Protein AF-A0A0F2DBW8-F1 (afdb_monomer_lite)

Organism: Streptococcus mitis (NCBI:txid28037)

Radius of gyration: 22.36 Å; chains: 1; bounding box: 75×31×48 Å

Secondary structure (DSSP, 8-state):
------------------------------------B-HHHHHTTTT--HHHHHHHHT--HHHHHHHHTTS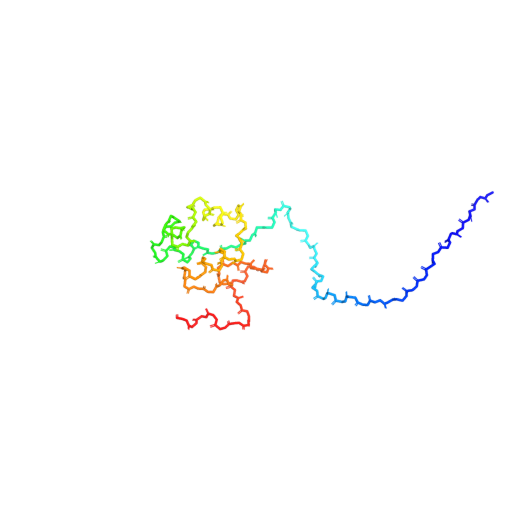SPPPHHHHHHHHHHHTS-HHHHB-TTSSS--S-SS--TT--

Foldseek 3Di:
DDDDDDDDDDDDDDDPPPPPDDDDPDDDDPDPPQKDFCLVVLQVVVVHDLQNLCVQLVHHSVVSVCNNVSVDDDDPSVLCSSCVSSQFDSLLTIPPPVPPRSDDPPDPGPDD

Structure (mmCIF, N/CA/C/O backbone):
data_AF-A0A0F2DBW8-F1
#
_entry.id   AF-A0A0F2DBW8-F1
#
loop_
_atom_site.group_PDB
_atom_site.id
_atom_site.type_symbol
_atom_site.label_atom_id
_atom_site.label_alt_id
_atom_site.label_comp_id
_atom_site.label_asym_id
_atom_site.label_entity_id
_atom_site.label_seq_id
_atom_site.pdbx_PDB_ins_code
_atom_site.Cartn_x
_atom_site.Cartn_y
_atom_site.Cartn_z
_atom_site.occupancy
_atom_site.B_iso_or_equiv
_atom_site.auth_seq_id
_atom_site.auth_comp_id
_atom_site.auth_asym_id
_atom_site.auth_atom_id
_atom_site.pdbx_PDB_model_num
ATOM 1 N N . MET A 1 1 ? 61.069 3.476 26.901 1.00 39.41 1 MET A N 1
ATOM 2 C CA . MET A 1 1 ? 60.190 3.718 25.731 1.00 39.41 1 MET A CA 1
ATOM 3 C C . MET A 1 1 ? 59.481 2.422 25.347 1.00 39.41 1 MET A C 1
ATOM 5 O O . MET A 1 1 ? 60.144 1.438 25.063 1.00 39.41 1 MET A O 1
ATOM 9 N N . LYS A 1 2 ? 58.142 2.398 25.420 1.00 34.91 2 LYS A N 1
ATOM 10 C CA . LYS A 1 2 ? 57.279 1.259 25.050 1.00 34.91 2 LYS A CA 1
ATOM 11 C C . LYS A 1 2 ? 57.099 1.192 23.528 1.00 34.91 2 LYS A C 1
ATOM 13 O O . LYS A 1 2 ? 56.813 2.227 22.933 1.00 34.91 2 LYS A O 1
ATOM 18 N N . LYS A 1 3 ? 57.060 -0.018 22.954 1.00 30.44 3 LYS A N 1
ATOM 19 C CA . LYS A 1 3 ? 55.829 -0.580 22.348 1.00 30.44 3 LYS A CA 1
ATOM 20 C C . LYS A 1 3 ? 56.057 -1.994 21.796 1.00 30.44 3 LYS A C 1
ATOM 22 O O . LYS A 1 3 ? 56.697 -2.177 20.769 1.00 30.44 3 LYS A O 1
ATOM 27 N N . MET A 1 4 ? 55.420 -2.968 22.450 1.00 34.78 4 MET A N 1
ATOM 28 C CA . MET A 1 4 ? 55.003 -4.241 21.854 1.00 34.78 4 MET A CA 1
ATOM 29 C C . MET A 1 4 ? 54.092 -3.967 20.647 1.00 34.78 4 MET A C 1
ATOM 31 O O . MET A 1 4 ? 53.155 -3.172 20.758 1.00 34.78 4 MET A O 1
ATOM 35 N N . LYS A 1 5 ? 54.308 -4.653 19.519 1.00 42.16 5 LYS A N 1
ATOM 36 C CA . LYS A 1 5 ? 53.297 -4.804 18.462 1.00 42.16 5 LYS A CA 1
ATOM 37 C C . LYS A 1 5 ? 52.901 -6.276 18.368 1.00 42.16 5 LYS A C 1
ATOM 39 O O . LYS A 1 5 ? 53.738 -7.168 18.346 1.00 42.16 5 LYS A O 1
ATOM 44 N N . LYS A 1 6 ? 51.589 -6.472 18.440 1.00 36.56 6 LYS A N 1
ATOM 45 C CA . LYS A 1 6 ? 50.849 -7.696 18.745 1.00 36.56 6 LYS A CA 1
ATOM 46 C C . LYS A 1 6 ? 50.556 -8.477 17.458 1.00 36.56 6 LYS A C 1
ATOM 48 O O . LYS A 1 6 ? 50.203 -7.866 16.453 1.00 36.56 6 LYS A O 1
ATOM 53 N N . LEU A 1 7 ? 50.665 -9.805 17.531 1.00 37.78 7 LEU A N 1
ATOM 54 C CA . LEU A 1 7 ? 50.232 -10.782 16.523 1.00 37.78 7 LEU A CA 1
ATOM 55 C C . LEU A 1 7 ? 48.744 -10.642 16.150 1.00 37.78 7 LEU A C 1
ATOM 57 O O . LEU A 1 7 ? 47.933 -10.401 17.045 1.00 37.78 7 LEU A O 1
ATOM 61 N N . LYS A 1 8 ? 48.407 -10.921 14.878 1.00 36.66 8 LYS A N 1
ATOM 62 C CA . LYS A 1 8 ? 47.154 -11.548 14.381 1.00 36.66 8 LYS A CA 1
ATOM 63 C C . LYS A 1 8 ? 47.478 -12.208 13.025 1.00 36.66 8 LYS A C 1
ATOM 65 O O . LYS A 1 8 ? 47.837 -11.497 12.097 1.00 36.66 8 LYS A O 1
ATOM 70 N N . SER A 1 9 ? 47.712 -13.519 12.955 1.00 31.70 9 SER A N 1
ATOM 71 C CA . SER A 1 9 ? 46.749 -14.628 12.780 1.00 31.70 9 SER A CA 1
ATOM 72 C C . SER A 1 9 ? 45.891 -14.561 11.500 1.00 31.70 9 SER A C 1
ATOM 74 O O . SER A 1 9 ? 44.840 -13.928 11.480 1.00 31.70 9 SER A O 1
ATOM 76 N N . ASP A 1 10 ? 46.368 -15.282 10.484 1.00 34.22 10 ASP A N 1
ATOM 77 C CA . ASP A 1 10 ? 45.683 -16.364 9.763 1.00 34.22 10 ASP A CA 1
ATOM 78 C C . ASP A 1 10 ? 44.419 -16.165 8.896 1.00 34.22 10 ASP A C 1
ATOM 80 O O . ASP A 1 10 ? 43.346 -15.793 9.356 1.00 34.22 10 ASP A O 1
ATOM 84 N N . LYS A 1 11 ? 44.573 -16.726 7.679 1.00 32.97 11 LYS A N 1
ATOM 85 C CA . LYS A 1 11 ? 43.635 -17.561 6.895 1.00 32.97 11 LYS A CA 1
ATOM 86 C C . LYS A 1 11 ? 42.652 -16.886 5.925 1.00 32.97 11 LYS A C 1
ATOM 88 O O . LYS A 1 11 ? 41.546 -16.487 6.254 1.00 32.97 11 LYS A O 1
ATOM 93 N N . LYS A 1 12 ? 43.096 -16.908 4.658 1.00 31.75 12 LYS A N 1
ATOM 94 C CA . LYS A 1 12 ? 42.423 -17.472 3.468 1.00 31.75 12 LYS A CA 1
ATOM 95 C C . LYS A 1 12 ? 40.886 -17.381 3.419 1.00 31.75 12 LYS A C 1
ATOM 97 O O . LYS A 1 12 ? 40.177 -18.179 4.015 1.00 31.75 12 LYS A O 1
ATOM 102 N N . VAL A 1 13 ? 40.438 -16.459 2.564 1.00 38.03 13 VAL A N 1
ATOM 103 C CA . VAL A 1 13 ? 39.419 -16.621 1.509 1.00 38.03 13 VAL A CA 1
ATOM 104 C C . VAL A 1 13 ? 38.423 -17.770 1.713 1.00 38.03 13 VAL A C 1
ATOM 106 O O . VAL A 1 13 ? 38.684 -18.904 1.322 1.00 38.03 13 VAL A O 1
ATOM 109 N N . LEU A 1 14 ? 37.221 -17.419 2.165 1.00 31.97 14 LEU A N 1
ATOM 110 C CA . LEU A 1 14 ? 35.988 -18.003 1.648 1.00 31.97 14 LEU A CA 1
ATOM 111 C C . LEU A 1 14 ? 35.137 -16.848 1.129 1.00 31.97 14 LEU A C 1
ATOM 113 O O . LEU A 1 14 ? 34.711 -15.955 1.856 1.00 31.97 14 LEU A O 1
ATOM 117 N N . THR A 1 15 ? 34.992 -16.832 -0.186 1.00 36.78 15 THR A N 1
ATOM 118 C CA . THR A 1 15 ? 34.158 -15.910 -0.936 1.00 36.78 15 THR A CA 1
ATOM 119 C C . THR A 1 15 ? 32.700 -16.108 -0.544 1.00 36.78 15 THR A C 1
ATOM 121 O O . THR A 1 15 ? 32.138 -17.159 -0.841 1.00 36.78 15 THR A O 1
ATOM 124 N N . ASN A 1 16 ? 32.054 -15.082 0.007 1.00 39.81 16 ASN A N 1
ATOM 125 C CA . ASN A 1 16 ? 30.633 -14.897 -0.256 1.00 39.81 16 ASN A CA 1
ATOM 126 C C . ASN A 1 16 ? 30.446 -13.605 -1.052 1.00 39.81 16 ASN A C 1
ATOM 128 O O . ASN A 1 16 ? 30.301 -12.512 -0.505 1.00 39.81 16 ASN A O 1
ATOM 132 N N . LYS A 1 17 ? 30.541 -13.741 -2.378 1.00 39.72 17 LYS A N 1
ATOM 133 C CA . LYS A 1 17 ? 30.172 -12.696 -3.332 1.00 39.72 17 LYS A CA 1
ATOM 134 C C . LYS A 1 17 ? 28.645 -12.626 -3.385 1.00 39.72 17 LYS A C 1
ATOM 136 O O . LYS A 1 17 ? 28.038 -13.030 -4.371 1.00 39.72 17 LYS A O 1
ATOM 141 N N . ASN A 1 18 ? 28.029 -12.088 -2.337 1.00 38.25 18 ASN A N 1
ATOM 142 C CA . ASN A 1 18 ? 26.669 -11.577 -2.447 1.00 38.25 18 ASN A CA 1
ATOM 143 C C . ASN A 1 18 ? 26.747 -10.284 -3.270 1.00 38.25 18 ASN A C 1
ATOM 145 O O . ASN A 1 18 ? 26.928 -9.193 -2.737 1.00 38.25 18 ASN A O 1
ATOM 149 N N . ASN A 1 19 ? 26.686 -10.435 -4.593 1.00 38.69 19 ASN A N 1
ATOM 150 C CA . ASN A 1 19 ? 26.664 -9.362 -5.586 1.00 38.69 19 ASN A CA 1
ATOM 151 C C . ASN A 1 19 ? 25.297 -8.648 -5.620 1.00 38.69 19 ASN A C 1
ATOM 153 O O . ASN A 1 19 ? 24.707 -8.493 -6.685 1.00 38.69 19 ASN A O 1
ATOM 157 N N . TYR A 1 20 ? 24.789 -8.185 -4.477 1.00 35.66 20 TYR A N 1
ATOM 158 C CA . TYR A 1 20 ? 23.736 -7.169 -4.484 1.00 35.66 20 TYR A CA 1
ATOM 159 C C . TYR A 1 20 ? 24.431 -5.817 -4.426 1.00 35.66 20 TYR A C 1
ATOM 161 O O . TYR A 1 20 ? 25.055 -5.449 -3.432 1.00 35.66 20 TYR A O 1
ATOM 169 N N . GLY A 1 21 ? 24.446 -5.178 -5.594 1.00 32.34 21 GLY A N 1
ATOM 170 C CA . GLY A 1 21 ? 25.302 -4.066 -5.958 1.00 32.34 21 GLY A CA 1
ATOM 171 C C . GLY A 1 21 ? 25.404 -2.980 -4.896 1.00 32.34 21 GLY A C 1
ATOM 172 O O . GLY A 1 21 ? 24.431 -2.525 -4.307 1.00 32.34 21 GLY A O 1
ATOM 173 N N . LYS A 1 22 ? 26.642 -2.536 -4.720 1.00 37.28 22 LYS A N 1
ATOM 174 C CA . LYS A 1 22 ? 27.072 -1.328 -4.029 1.00 37.28 22 LYS A CA 1
ATOM 175 C C . LYS A 1 22 ? 26.305 -0.111 -4.577 1.00 37.28 22 LYS A C 1
ATOM 177 O O . LYS A 1 22 ? 26.806 0.567 -5.473 1.00 37.28 22 LYS A O 1
ATOM 182 N N . LEU A 1 23 ? 25.102 0.177 -4.075 1.00 44.38 23 LEU A N 1
ATOM 183 C CA . LEU A 1 23 ? 24.451 1.455 -4.353 1.00 44.38 23 LEU A CA 1
ATOM 184 C C . LEU A 1 23 ? 25.268 2.554 -3.670 1.00 44.38 23 LEU A C 1
ATOM 186 O O . LEU A 1 23 ? 25.470 2.561 -2.455 1.00 44.38 23 LEU A O 1
ATOM 190 N N . LYS A 1 24 ? 25.792 3.470 -4.489 1.00 33.84 24 LYS A N 1
ATOM 191 C CA . LYS A 1 24 ? 26.382 4.726 -4.032 1.00 33.84 24 LYS A CA 1
ATOM 192 C C . LYS A 1 24 ? 25.310 5.470 -3.238 1.00 33.84 24 LYS A C 1
ATOM 194 O O . LYS A 1 24 ? 24.345 5.956 -3.814 1.00 33.84 24 LYS A O 1
ATOM 199 N N . LEU A 1 25 ? 25.493 5.559 -1.925 1.00 41.34 25 LEU A N 1
ATOM 200 C CA . LEU A 1 25 ? 24.621 6.313 -1.032 1.00 41.34 25 LEU A CA 1
ATOM 201 C C . LEU A 1 25 ? 24.848 7.820 -1.254 1.00 41.34 25 LEU A C 1
ATOM 203 O O . LEU A 1 25 ? 25.610 8.468 -0.537 1.00 41.34 25 LEU A O 1
ATOM 207 N N . THR A 1 26 ? 24.242 8.394 -2.292 1.00 35.44 26 THR A N 1
ATOM 208 C CA . THR A 1 26 ? 24.211 9.848 -2.481 1.00 35.44 26 THR A CA 1
ATOM 209 C C . THR A 1 26 ? 23.043 10.421 -1.683 1.00 35.44 26 THR A C 1
ATOM 211 O O . THR A 1 26 ? 21.899 10.323 -2.105 1.00 35.44 26 THR A O 1
ATOM 214 N N . LYS A 1 27 ? 23.360 10.970 -0.501 1.00 46.78 27 LYS A N 1
ATOM 215 C CA . LYS A 1 27 ? 22.551 11.861 0.361 1.00 46.78 27 LYS A CA 1
ATOM 216 C C . LYS A 1 27 ? 21.117 12.151 -0.128 1.00 46.78 27 LYS A C 1
ATOM 218 O O . LYS A 1 27 ? 20.921 13.129 -0.843 1.00 46.78 27 LYS A O 1
ATOM 223 N N . MET A 1 28 ? 20.111 11.427 0.373 1.00 41.56 28 MET A N 1
ATOM 224 C CA . MET A 1 28 ? 18.722 11.906 0.419 1.00 41.56 28 MET A CA 1
ATOM 225 C C . MET A 1 28 ? 18.070 11.480 1.746 1.00 41.56 28 MET A C 1
ATOM 227 O O . MET A 1 28 ? 18.300 10.386 2.243 1.00 41.56 28 MET A O 1
ATOM 231 N N . LYS A 1 29 ? 17.377 12.449 2.348 1.00 42.59 29 LYS A N 1
ATOM 232 C CA . LYS A 1 29 ? 16.791 12.558 3.698 1.00 42.59 29 LYS A CA 1
ATOM 233 C C . LYS A 1 29 ? 16.335 11.242 4.360 1.00 42.59 29 LYS A C 1
ATOM 235 O O . LYS A 1 29 ? 15.676 10.430 3.730 1.00 42.59 29 LYS A O 1
ATOM 240 N N . ASN A 1 30 ? 16.582 11.125 5.670 1.00 48.97 30 ASN A N 1
ATOM 241 C CA . ASN A 1 30 ? 15.989 10.115 6.556 1.00 48.97 30 ASN A CA 1
ATOM 242 C C . ASN A 1 30 ? 14.449 10.173 6.493 1.00 48.97 30 ASN A C 1
ATOM 244 O O . ASN A 1 30 ? 13.819 10.955 7.203 1.00 48.97 30 ASN A O 1
ATOM 248 N N . ALA A 1 31 ? 13.858 9.349 5.638 1.00 45.53 31 ALA A N 1
ATOM 249 C CA . ALA A 1 31 ? 12.449 8.996 5.600 1.00 45.53 31 ALA A CA 1
ATOM 250 C C . ALA A 1 31 ? 12.450 7.467 5.565 1.00 45.53 31 ALA A C 1
ATOM 252 O O . ALA A 1 31 ? 13.080 6.899 4.679 1.00 45.53 31 ALA A O 1
ATOM 253 N N . GLY A 1 32 ? 11.885 6.806 6.581 1.00 51.25 32 GLY A N 1
ATOM 254 C CA . GLY A 1 32 ? 11.897 5.338 6.653 1.00 51.25 32 GLY A CA 1
ATOM 255 C C . GLY A 1 32 ? 11.395 4.720 5.348 1.00 51.25 32 GLY A C 1
ATOM 256 O O . GLY A 1 32 ? 10.548 5.335 4.717 1.00 51.25 32 GLY A O 1
ATOM 257 N N . ASP A 1 33 ? 11.943 3.568 4.949 1.00 63.16 33 ASP A N 1
ATOM 258 C CA . ASP A 1 33 ? 11.656 2.838 3.699 1.00 63.16 33 ASP A CA 1
ATOM 259 C C . ASP A 1 33 ? 10.163 2.846 3.321 1.00 63.16 33 ASP A C 1
ATOM 261 O O . ASP A 1 33 ? 9.390 1.951 3.676 1.00 63.16 33 ASP A O 1
ATOM 265 N N . PHE A 1 34 ? 9.736 3.886 2.609 1.00 73.25 34 PHE A N 1
ATOM 266 C CA . PHE A 1 34 ? 8.367 4.042 2.159 1.00 73.25 34 PHE A CA 1
ATOM 267 C C . PHE A 1 34 ? 8.244 3.334 0.817 1.00 73.25 34 PHE A C 1
ATOM 269 O O . PHE A 1 34 ? 8.828 3.769 -0.173 1.00 73.25 34 PHE A O 1
ATOM 276 N N . LEU A 1 35 ? 7.468 2.249 0.780 1.00 86.62 35 LEU A N 1
ATOM 277 C CA . LEU A 1 35 ? 7.176 1.549 -0.465 1.00 86.62 35 LEU A CA 1
ATOM 278 C C . LEU A 1 35 ? 6.207 2.389 -1.312 1.00 86.62 35 LEU A C 1
ATOM 280 O O . LEU A 1 35 ? 5.012 2.472 -1.005 1.00 86.62 35 LEU A O 1
ATOM 284 N N . GLY A 1 36 ? 6.727 3.012 -2.372 1.00 92.44 36 GLY A N 1
ATOM 285 C CA . GLY A 1 36 ? 5.925 3.736 -3.357 1.00 92.44 36 GLY A CA 1
ATOM 286 C C . GLY A 1 36 ? 4.850 2.832 -3.961 1.00 92.44 36 GLY A C 1
ATOM 287 O O . GLY A 1 36 ? 5.077 1.639 -4.177 1.00 92.44 36 GLY A O 1
ATOM 288 N N . ASN A 1 37 ? 3.650 3.370 -4.188 1.00 96.44 37 ASN A N 1
ATOM 289 C CA . ASN A 1 37 ? 2.546 2.592 -4.737 1.00 96.44 37 ASN A CA 1
ATOM 290 C C . ASN A 1 37 ? 1.581 3.432 -5.585 1.00 96.44 37 ASN A C 1
ATOM 292 O O . ASN A 1 37 ? 1.472 4.642 -5.406 1.00 96.44 37 ASN A O 1
ATOM 296 N N . ARG A 1 38 ? 0.844 2.753 -6.466 1.00 96.88 38 ARG A N 1
ATOM 297 C CA . ARG A 1 38 ? -0.153 3.315 -7.394 1.00 96.88 38 ARG A CA 1
ATOM 298 C C . ARG A 1 38 ? -1.547 2.734 -7.168 1.00 96.88 38 ARG A C 1
ATOM 300 O O . ARG A 1 38 ? -2.370 2.673 -8.077 1.00 96.88 38 ARG A O 1
ATOM 307 N N . ILE A 1 39 ? -1.829 2.264 -5.953 1.00 98.25 39 ILE A N 1
ATOM 308 C CA . ILE A 1 39 ? -3.083 1.566 -5.636 1.00 98.25 39 ILE A CA 1
ATOM 309 C C . ILE A 1 39 ? -4.291 2.446 -5.967 1.00 98.25 39 ILE A C 1
ATOM 311 O O . ILE A 1 39 ? -5.238 1.977 -6.595 1.00 98.25 39 ILE A O 1
ATOM 315 N N . GLU A 1 40 ? -4.264 3.721 -5.572 1.00 98.19 40 GLU A N 1
ATOM 316 C CA . GLU A 1 40 ? -5.373 4.649 -5.811 1.00 98.19 40 GLU A CA 1
ATOM 317 C C . GLU A 1 40 ? -5.635 4.864 -7.310 1.00 98.19 40 GLU A C 1
ATOM 319 O O . GLU A 1 40 ? -6.798 4.894 -7.726 1.00 98.19 40 GLU A O 1
ATOM 324 N N . GLU A 1 41 ? -4.568 4.952 -8.109 1.00 97.62 41 GLU A N 1
ATOM 325 C CA . GLU A 1 41 ? -4.627 5.152 -9.561 1.00 97.62 41 GLU A CA 1
ATOM 326 C C . GLU A 1 41 ? -5.342 4.001 -10.268 1.00 97.62 41 GLU A C 1
ATOM 328 O O . GLU A 1 41 ? -6.157 4.243 -11.152 1.00 97.62 41 GLU A O 1
ATOM 333 N N . TYR A 1 42 ? -5.100 2.759 -9.845 1.00 97.56 42 TYR A N 1
ATOM 334 C CA . TYR A 1 42 ? -5.776 1.584 -10.403 1.00 97.56 42 TYR A CA 1
ATOM 335 C C . TYR A 1 42 ? -7.157 1.347 -9.786 1.00 97.56 42 TYR A C 1
ATOM 337 O O . TYR A 1 42 ? -8.079 0.877 -10.451 1.00 97.56 42 TYR A O 1
ATOM 345 N N . ARG A 1 43 ? -7.344 1.686 -8.507 1.00 98.38 43 ARG A N 1
ATOM 346 C CA . ARG A 1 43 ? -8.596 1.430 -7.788 1.00 98.38 43 ARG A CA 1
ATOM 347 C C . ARG A 1 43 ? -9.736 2.337 -8.264 1.00 98.38 43 ARG A C 1
ATOM 349 O O . ARG A 1 43 ? -10.872 1.873 -8.376 1.00 98.38 43 ARG A O 1
ATOM 356 N N . LYS A 1 44 ? -9.461 3.625 -8.503 1.00 98.00 44 LYS A N 1
ATOM 357 C CA . LYS A 1 44 ? -10.487 4.625 -8.858 1.00 98.00 44 LYS A CA 1
ATOM 358 C C . LYS A 1 44 ? -11.220 4.313 -10.173 1.00 98.00 44 LYS A C 1
ATOM 360 O O . LYS A 1 44 ? -12.450 4.311 -10.131 1.00 98.00 44 LYS A O 1
ATOM 365 N N . PRO A 1 45 ? -10.542 3.995 -11.294 1.00 97.94 45 PRO A N 1
ATOM 366 C CA . PRO A 1 45 ? -11.208 3.627 -12.548 1.00 97.94 45 PRO A CA 1
ATOM 367 C C . PRO A 1 45 ? -12.112 2.395 -12.427 1.00 97.94 45 PRO A C 1
ATOM 369 O O . PRO A 1 45 ? -13.128 2.307 -13.104 1.00 97.94 45 PRO A O 1
ATOM 372 N N . LEU A 1 46 ? -11.799 1.474 -11.508 1.00 97.06 46 LEU A N 1
ATOM 373 C CA . LEU A 1 46 ? -12.620 0.293 -11.215 1.00 97.06 46 LEU A CA 1
ATOM 374 C C . LEU A 1 46 ? -13.852 0.602 -10.337 1.00 97.06 46 LEU A C 1
ATOM 376 O O . LEU A 1 46 ? -14.562 -0.314 -9.912 1.00 97.06 46 LEU A O 1
ATOM 380 N N . GLY A 1 47 ? -14.087 1.869 -9.973 1.00 97.75 47 GLY A N 1
ATOM 381 C CA . GLY A 1 47 ? -15.174 2.275 -9.073 1.00 97.75 47 GLY A CA 1
ATOM 382 C C . GLY A 1 47 ? -15.045 1.697 -7.658 1.00 97.75 47 GLY A C 1
ATOM 383 O O . GLY A 1 47 ? -16.015 1.630 -6.892 1.00 97.75 47 GLY A O 1
ATOM 384 N N . LEU A 1 48 ? -13.858 1.220 -7.288 1.00 98.12 48 LEU A N 1
ATOM 385 C CA . LEU A 1 48 ? -13.598 0.658 -5.972 1.00 98.12 48 LEU A CA 1
ATOM 386 C C . LEU A 1 48 ? -13.290 1.807 -5.009 1.00 98.12 48 LEU A C 1
ATOM 388 O O . LEU A 1 48 ? -12.473 2.665 -5.310 1.00 98.12 48 LEU A O 1
ATOM 392 N N . SER A 1 49 ? -13.904 1.830 -3.826 1.00 98.69 49 SER A N 1
ATOM 393 C CA . SER A 1 49 ? -1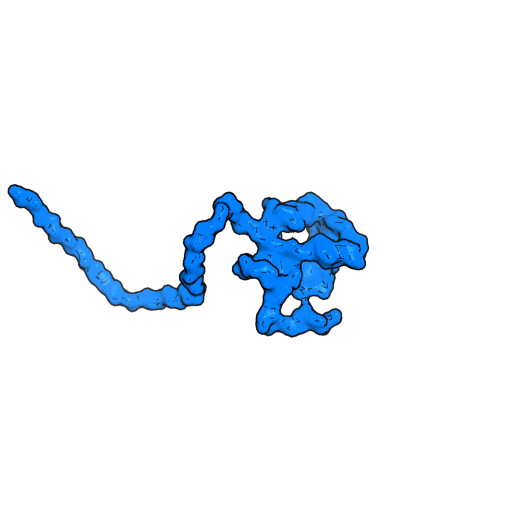3.459 2.673 -2.704 1.00 98.69 49 SER A CA 1
ATOM 394 C C . SER A 1 49 ? -12.398 1.938 -1.875 1.00 98.69 49 SER A C 1
ATOM 396 O O . SER A 1 49 ? -12.293 0.714 -1.972 1.00 98.69 49 SER A O 1
ATOM 398 N N . GLN A 1 50 ? -11.646 2.634 -1.009 1.00 98.75 50 GLN A N 1
ATOM 399 C CA . GLN A 1 50 ? -10.724 1.972 -0.062 1.00 98.75 50 GLN A CA 1
ATOM 400 C C . GLN A 1 50 ? -11.443 0.886 0.757 1.00 98.75 50 GLN A C 1
ATOM 402 O O . GLN A 1 50 ? -10.899 -0.186 1.005 1.00 98.75 50 GLN A O 1
ATOM 407 N N . HIS A 1 51 ? -12.695 1.155 1.147 1.00 98.69 51 HIS A N 1
ATOM 408 C CA . HIS A 1 51 ? -13.536 0.195 1.855 1.00 98.69 51 HIS A CA 1
ATOM 409 C C . HIS A 1 51 ? -13.886 -1.019 0.987 1.00 98.69 51 HIS A C 1
ATOM 411 O O . HIS A 1 51 ? -13.743 -2.149 1.449 1.00 98.69 51 HIS A O 1
ATOM 417 N N . ARG A 1 52 ? -14.295 -0.811 -0.275 1.00 98.62 52 ARG A N 1
ATOM 418 C CA . ARG A 1 52 ? -14.613 -1.916 -1.197 1.00 98.62 52 ARG A CA 1
ATOM 419 C C . ARG A 1 52 ? -13.388 -2.777 -1.502 1.00 98.62 52 ARG A C 1
ATOM 421 O O . ARG A 1 52 ? -13.520 -3.995 -1.512 1.00 98.62 52 ARG A O 1
ATOM 428 N N . LEU A 1 53 ? -12.216 -2.168 -1.705 1.00 98.69 53 LEU A N 1
ATOM 429 C CA . LEU A 1 53 ? -10.967 -2.909 -1.897 1.00 98.69 53 LEU A CA 1
ATOM 430 C C . LEU A 1 53 ? -10.617 -3.718 -0.644 1.00 98.69 53 LEU A C 1
ATOM 432 O O . LEU A 1 53 ? -10.411 -4.921 -0.747 1.00 98.69 53 LEU A O 1
ATOM 436 N N . GLY A 1 54 ? -10.636 -3.088 0.536 1.00 98.62 54 GLY A N 1
ATOM 437 C CA . GLY A 1 54 ? -10.374 -3.772 1.803 1.00 98.62 54 GLY A CA 1
ATOM 438 C C . GLY A 1 54 ? -11.298 -4.972 2.015 1.00 98.62 54 GLY A C 1
ATOM 439 O O . GLY A 1 54 ? -10.820 -6.073 2.271 1.00 98.62 54 GLY A O 1
ATOM 440 N N . LYS A 1 55 ? -12.608 -4.801 1.790 1.00 98.50 55 LYS A N 1
ATOM 441 C CA . LYS A 1 55 ? -13.586 -5.898 1.853 1.00 98.50 55 LYS A CA 1
ATOM 442 C C . LYS A 1 55 ? -13.271 -7.017 0.852 1.00 98.50 55 LYS A C 1
ATOM 444 O O . LYS A 1 55 ? -13.377 -8.181 1.216 1.00 98.50 55 LYS A O 1
ATOM 449 N N . LYS A 1 56 ? -12.867 -6.677 -0.380 1.00 98.00 56 LYS A N 1
ATOM 450 C CA . LYS A 1 56 ? -12.535 -7.647 -1.441 1.00 98.00 56 LYS A CA 1
ATOM 451 C C . LYS A 1 56 ? -11.337 -8.533 -1.079 1.00 98.00 56 LYS A C 1
ATOM 453 O O . LYS A 1 56 ? -11.342 -9.700 -1.445 1.00 98.00 56 LYS A O 1
ATOM 458 N N . ILE A 1 57 ? -10.349 -8.002 -0.353 1.00 98.06 57 ILE A N 1
ATOM 459 C CA . ILE A 1 57 ? -9.128 -8.739 0.030 1.00 98.06 57 ILE A CA 1
ATOM 460 C C . ILE A 1 57 ? -9.056 -9.105 1.524 1.00 98.06 57 ILE A C 1
ATOM 462 O O . ILE A 1 57 ? -8.018 -9.547 2.009 1.00 98.06 57 ILE A O 1
ATOM 466 N N . GLY A 1 58 ? -10.147 -8.914 2.270 1.00 98.00 58 GLY A N 1
ATOM 467 C CA . GLY A 1 58 ? -10.252 -9.324 3.673 1.00 98.00 58 GLY A CA 1
ATOM 468 C C . GLY A 1 58 ? -9.478 -8.464 4.681 1.00 98.00 58 GLY A C 1
ATOM 469 O O . GLY A 1 58 ? -9.097 -8.977 5.730 1.00 98.00 58 GLY A O 1
ATOM 470 N N . ILE A 1 59 ? -9.243 -7.172 4.408 1.00 98.38 59 ILE A N 1
ATOM 471 C CA . ILE A 1 59 ? -8.599 -6.244 5.360 1.00 98.38 59 ILE A CA 1
ATOM 472 C C . ILE A 1 59 ? -9.404 -4.963 5.598 1.00 98.38 59 ILE A C 1
ATOM 474 O O . ILE A 1 59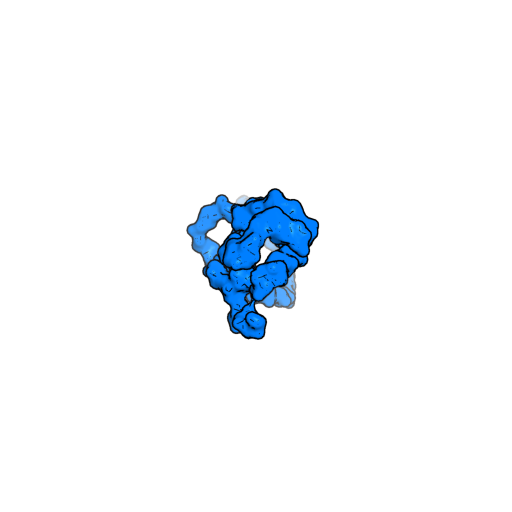 ? -10.300 -4.591 4.841 1.00 98.38 59 ILE A O 1
ATOM 478 N N . SER A 1 60 ? -9.076 -4.248 6.676 1.00 98.62 60 SER A N 1
ATOM 479 C CA . SER A 1 60 ? -9.784 -3.018 7.034 1.00 98.62 60 SER A CA 1
ATOM 480 C C . SER A 1 60 ? -9.538 -1.881 6.027 1.00 98.62 60 SER A C 1
ATOM 482 O O . SER A 1 60 ? -8.452 -1.743 5.459 1.00 98.62 60 SER A O 1
ATOM 484 N N . ARG A 1 61 ? -10.522 -0.981 5.878 1.00 98.38 61 ARG A N 1
ATOM 485 C CA . ARG A 1 61 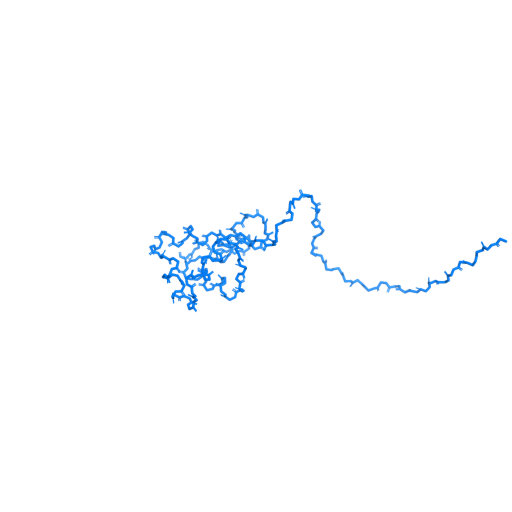? -10.369 0.278 5.120 1.00 98.38 61 ARG A CA 1
ATOM 486 C C . ARG A 1 61 ? -9.200 1.128 5.637 1.00 98.38 61 ARG A C 1
ATOM 488 O O . ARG A 1 61 ? -8.527 1.790 4.853 1.00 98.38 61 ARG A O 1
ATOM 495 N N . ILE A 1 62 ? -8.959 1.108 6.950 1.00 98.38 62 ILE A N 1
ATOM 496 C CA . ILE A 1 62 ? -7.854 1.833 7.595 1.00 98.38 62 ILE A CA 1
ATOM 497 C C . ILE A 1 62 ? -6.507 1.257 7.145 1.00 98.38 62 ILE A C 1
ATOM 499 O O . ILE A 1 62 ? -5.589 2.022 6.860 1.00 98.38 62 ILE A O 1
ATOM 503 N N . SER A 1 63 ? -6.399 -0.070 7.040 1.00 97.94 63 SER A N 1
ATOM 504 C CA . SER A 1 63 ? -5.200 -0.750 6.542 1.00 97.94 63 SER A CA 1
ATOM 505 C C . SER A 1 63 ? -4.906 -0.348 5.097 1.00 97.94 63 SER A C 1
ATOM 507 O O . SER A 1 63 ? -3.788 0.069 4.815 1.00 97.94 63 SER A O 1
ATOM 509 N N . ILE A 1 64 ? -5.915 -0.361 4.215 1.00 98.50 64 ILE A N 1
ATOM 510 C CA . ILE A 1 64 ? -5.771 0.130 2.831 1.00 98.50 64 ILE A CA 1
ATOM 511 C C . ILE A 1 64 ? -5.281 1.577 2.810 1.00 98.50 64 ILE A C 1
ATOM 513 O O . ILE A 1 64 ? -4.317 1.879 2.121 1.00 98.50 64 ILE A O 1
ATOM 517 N N . ASN A 1 65 ? -5.882 2.462 3.608 1.00 98.12 65 ASN A N 1
ATOM 518 C CA . ASN A 1 65 ? -5.460 3.860 3.673 1.00 98.12 65 ASN A CA 1
ATOM 519 C C . ASN A 1 65 ? -4.001 4.022 4.134 1.00 98.12 65 ASN A C 1
ATOM 521 O O . ASN A 1 65 ? -3.274 4.859 3.607 1.00 98.12 65 ASN A O 1
ATOM 525 N N . LYS A 1 66 ? -3.558 3.242 5.128 1.00 97.06 66 LYS A N 1
ATOM 526 C CA . LYS A 1 66 ? -2.165 3.271 5.600 1.00 97.06 66 LYS A CA 1
ATOM 527 C C . LYS A 1 66 ? -1.190 2.785 4.528 1.00 97.06 66 LYS A C 1
ATOM 529 O O . LYS A 1 66 ? -0.120 3.364 4.416 1.00 97.06 66 LYS A O 1
ATOM 534 N N . ILE A 1 67 ? -1.572 1.777 3.748 1.00 97.12 67 ILE A N 1
ATOM 535 C CA . ILE A 1 67 ? -0.766 1.285 2.626 1.00 97.12 67 ILE A CA 1
ATOM 536 C C . ILE A 1 67 ? -0.723 2.332 1.504 1.00 97.12 67 ILE A C 1
ATOM 538 O O . ILE A 1 67 ? 0.363 2.729 1.104 1.00 97.12 67 ILE A O 1
ATOM 542 N N . GLU A 1 68 ? -1.878 2.843 1.056 1.00 96.94 68 GLU A N 1
ATOM 543 C CA . GLU A 1 68 ? -1.973 3.867 -0.002 1.00 96.94 68 GLU A CA 1
ATOM 544 C C . GLU A 1 68 ? -1.129 5.107 0.346 1.00 96.94 68 GLU A C 1
ATOM 546 O O . GLU A 1 68 ? -0.383 5.606 -0.489 1.00 96.94 68 GLU A O 1
ATOM 551 N N . THR A 1 69 ? -1.171 5.554 1.606 1.00 95.19 69 THR A N 1
ATOM 552 C CA . THR A 1 69 ? -0.409 6.724 2.089 1.00 95.19 69 THR A CA 1
ATOM 553 C C . THR A 1 69 ? 1.036 6.417 2.498 1.00 95.19 69 THR A C 1
ATOM 555 O O . THR A 1 69 ? 1.691 7.265 3.101 1.00 95.19 69 THR A O 1
ATOM 558 N N . GLY A 1 70 ? 1.524 5.199 2.251 1.00 92.25 70 GLY A N 1
ATOM 559 C CA . GLY A 1 70 ? 2.876 4.758 2.603 1.00 92.25 70 GLY A CA 1
ATOM 560 C C . GLY A 1 70 ? 3.116 4.542 4.102 1.00 92.25 70 GLY A C 1
ATOM 561 O O . GLY A 1 70 ? 4.118 3.958 4.484 1.00 92.25 70 GLY A O 1
ATOM 562 N N . LYS A 1 71 ? 2.193 4.914 4.993 1.00 92.94 71 LYS A N 1
ATOM 563 C CA . LYS A 1 71 ? 2.340 4.762 6.456 1.00 92.94 71 LYS A CA 1
ATOM 564 C C . LYS A 1 71 ? 2.605 3.327 6.924 1.00 92.94 71 LYS A C 1
ATOM 566 O O . LYS A 1 71 ? 2.968 3.125 8.082 1.00 92.94 71 LYS A O 1
ATOM 571 N N . THR A 1 72 ? 2.342 2.318 6.098 1.00 94.00 72 THR A N 1
ATOM 572 C CA . THR A 1 72 ? 2.643 0.918 6.409 1.00 94.00 72 THR A CA 1
ATOM 573 C C . THR A 1 72 ? 2.974 0.145 5.142 1.00 94.00 72 THR A C 1
ATOM 575 O O . THR A 1 72 ? 2.195 0.156 4.191 1.00 94.00 72 THR A O 1
ATOM 578 N N . THR A 1 73 ? 4.076 -0.600 5.172 1.00 93.50 73 THR A N 1
ATOM 579 C CA . THR A 1 73 ? 4.433 -1.549 4.114 1.00 93.50 73 THR A CA 1
ATOM 580 C C . THR A 1 73 ? 3.578 -2.816 4.242 1.00 93.50 73 THR A C 1
ATOM 582 O O . THR A 1 73 ? 3.539 -3.418 5.320 1.00 93.50 73 THR A O 1
ATOM 585 N N . PRO A 1 74 ? 2.856 -3.234 3.188 1.00 95.62 74 PRO A N 1
ATOM 586 C CA . PRO A 1 74 ? 2.076 -4.464 3.216 1.00 95.62 74 PRO A CA 1
ATOM 587 C C . PRO A 1 74 ? 2.995 -5.691 3.239 1.00 95.62 74 PRO A C 1
ATOM 589 O O . PRO A 1 74 ? 4.120 -5.658 2.745 1.00 95.62 74 PRO A O 1
ATOM 592 N N . THR A 1 75 ? 2.495 -6.815 3.754 1.00 96.69 75 THR A N 1
ATOM 593 C CA . THR A 1 75 ? 3.159 -8.105 3.519 1.00 96.69 75 THR A CA 1
ATOM 594 C C . THR A 1 75 ? 3.076 -8.463 2.035 1.00 96.69 75 THR A C 1
ATOM 596 O O . THR A 1 75 ? 2.156 -8.021 1.342 1.00 96.69 75 THR A O 1
ATOM 599 N N . LEU A 1 76 ? 3.982 -9.318 1.549 1.00 95.94 76 LEU A N 1
ATOM 600 C CA . LEU A 1 76 ? 3.960 -9.780 0.155 1.00 95.94 76 LEU A CA 1
ATOM 601 C C . LEU A 1 76 ? 2.593 -10.361 -0.241 1.00 95.94 76 LEU A C 1
ATOM 603 O O . LEU A 1 76 ? 2.096 -10.081 -1.328 1.00 95.94 76 LEU A O 1
ATOM 607 N N . LYS A 1 77 ? 1.949 -11.106 0.668 1.00 97.62 77 LYS A N 1
ATOM 608 C CA . LYS A 1 77 ? 0.599 -11.637 0.453 1.00 97.62 77 LYS A CA 1
ATOM 609 C C . LYS A 1 77 ? -0.414 -10.517 0.202 1.00 97.62 77 LYS A C 1
ATOM 611 O O . LYS A 1 77 ? -1.128 -10.568 -0.789 1.00 97.62 77 LYS A O 1
ATOM 616 N N . ILE A 1 78 ? -0.460 -9.504 1.071 1.00 98.19 78 ILE A N 1
ATOM 617 C CA . ILE A 1 78 ? -1.399 -8.384 0.919 1.00 98.19 78 ILE A CA 1
ATOM 618 C C . ILE A 1 78 ? -1.097 -7.584 -0.349 1.00 98.19 78 ILE A C 1
ATOM 620 O O . ILE A 1 78 ? -2.023 -7.211 -1.059 1.00 98.19 78 ILE A O 1
ATOM 624 N N . ALA A 1 79 ? 0.176 -7.355 -0.670 1.00 97.69 79 ALA A N 1
ATOM 625 C CA . ALA A 1 79 ? 0.564 -6.678 -1.904 1.00 97.69 79 ALA A CA 1
ATOM 626 C C . ALA A 1 79 ? 0.083 -7.443 -3.154 1.00 97.69 79 ALA A C 1
ATOM 628 O O . ALA A 1 79 ? -0.487 -6.843 -4.065 1.00 97.69 79 ALA A O 1
ATOM 629 N N . ASN A 1 80 ? 0.240 -8.770 -3.165 1.00 96.69 80 ASN A N 1
ATOM 630 C CA . ASN A 1 80 ? -0.252 -9.638 -4.233 1.00 96.69 80 ASN A CA 1
ATOM 631 C C . ASN A 1 80 ? -1.789 -9.655 -4.312 1.00 96.69 80 ASN A C 1
ATOM 633 O O . ASN A 1 80 ? -2.350 -9.535 -5.397 1.00 96.69 80 ASN A O 1
ATOM 637 N N . ASP A 1 81 ? -2.478 -9.739 -3.171 1.00 98.31 81 ASP A N 1
ATOM 638 C CA . ASP A 1 81 ? -3.944 -9.704 -3.113 1.00 98.31 81 ASP A CA 1
ATOM 639 C C . ASP A 1 81 ? -4.492 -8.366 -3.643 1.00 98.31 81 ASP A C 1
ATOM 641 O O . ASP A 1 81 ? -5.481 -8.351 -4.376 1.00 98.31 81 ASP A O 1
ATOM 645 N N . ILE A 1 82 ? -3.828 -7.244 -3.332 1.00 98.38 82 ILE A N 1
ATOM 646 C CA . ILE A 1 82 ? -4.153 -5.923 -3.888 1.00 98.38 82 ILE A CA 1
ATOM 647 C C . ILE A 1 82 ? -3.977 -5.927 -5.409 1.00 98.38 82 ILE A C 1
ATOM 649 O O . ILE A 1 82 ? -4.904 -5.543 -6.117 1.00 98.38 82 ILE A O 1
ATOM 653 N N . ALA A 1 83 ? -2.827 -6.377 -5.916 1.00 96.62 83 ALA A N 1
ATOM 654 C CA . ALA A 1 83 ? -2.546 -6.409 -7.351 1.00 96.62 83 ALA A CA 1
ATOM 655 C C . ALA A 1 83 ? -3.591 -7.241 -8.121 1.00 96.62 83 ALA A C 1
ATOM 657 O O . ALA A 1 83 ? -4.208 -6.750 -9.067 1.00 96.62 83 ALA A O 1
ATOM 658 N N . ASN A 1 84 ? -3.903 -8.440 -7.621 1.00 96.25 84 ASN A N 1
ATOM 659 C CA . ASN A 1 84 ? -4.940 -9.308 -8.181 1.00 96.25 84 ASN A CA 1
ATOM 660 C C . ASN A 1 84 ? -6.331 -8.666 -8.127 1.00 96.25 84 ASN A C 1
ATOM 662 O O . ASN A 1 84 ? -7.095 -8.733 -9.088 1.00 96.25 84 ASN A O 1
ATOM 666 N N . ALA A 1 85 ? -6.680 -8.008 -7.017 1.00 97.44 85 ALA A N 1
ATOM 667 C CA . ALA A 1 85 ? -7.963 -7.326 -6.884 1.00 97.44 85 ALA A CA 1
ATOM 668 C C . ALA A 1 85 ? -8.128 -6.158 -7.867 1.00 97.44 85 ALA A C 1
ATOM 670 O O . ALA A 1 85 ? -9.273 -5.831 -8.205 1.00 97.44 85 ALA A O 1
ATOM 671 N N . LEU A 1 86 ? -7.013 -5.561 -8.296 1.00 96.69 86 LEU A N 1
ATOM 672 C CA . LEU A 1 86 ? -6.922 -4.482 -9.276 1.00 96.69 86 LEU A CA 1
ATOM 673 C C . LEU A 1 86 ? -6.716 -4.985 -10.716 1.00 96.69 86 LEU A C 1
ATOM 675 O O . LEU A 1 86 ? -6.773 -4.179 -11.637 1.00 96.69 86 LEU A O 1
ATOM 679 N N . GLY A 1 87 ? -6.511 -6.292 -10.917 1.00 94.12 87 GLY A N 1
ATOM 680 C CA . GLY A 1 87 ? -6.337 -6.895 -12.241 1.00 94.12 87 GLY A CA 1
ATOM 681 C C . GLY A 1 87 ? -5.019 -6.530 -12.925 1.00 94.12 87 GLY A C 1
ATOM 682 O O . GLY A 1 87 ? -4.952 -6.520 -14.147 1.00 94.12 87 GLY A O 1
ATOM 683 N N . VAL A 1 88 ? -3.983 -6.195 -12.155 1.00 92.75 88 VAL A N 1
ATOM 684 C CA . VAL A 1 88 ? -2.683 -5.756 -12.681 1.00 92.75 88 VAL A CA 1
ATOM 685 C C . VAL A 1 88 ? -1.542 -6.472 -11.979 1.00 92.75 88 VAL A C 1
ATOM 687 O O . VAL A 1 88 ? -1.708 -7.057 -10.909 1.00 92.75 88 VAL A O 1
ATOM 690 N N . CYS A 1 89 ? -0.352 -6.424 -12.566 1.00 92.31 89 CYS A N 1
ATOM 691 C CA . CYS A 1 89 ? 0.819 -7.020 -11.945 1.00 92.31 89 CYS A CA 1
ATOM 692 C C . CYS A 1 89 ? 1.295 -6.212 -10.734 1.00 92.31 89 CYS A C 1
ATOM 694 O O . CYS A 1 89 ? 1.269 -4.983 -10.734 1.00 92.31 89 CYS A O 1
ATOM 696 N N . ILE A 1 90 ? 1.828 -6.905 -9.725 1.00 93.50 90 ILE A N 1
ATOM 697 C CA . ILE A 1 90 ? 2.390 -6.285 -8.520 1.00 93.50 90 ILE A CA 1
ATOM 698 C C . ILE A 1 90 ? 3.464 -5.228 -8.834 1.00 93.50 90 ILE A C 1
ATOM 700 O O . ILE A 1 90 ? 3.483 -4.186 -8.186 1.00 93.50 90 ILE A O 1
ATOM 704 N N . TYR A 1 91 ? 4.279 -5.437 -9.877 1.00 92.19 91 TYR A N 1
ATOM 705 C CA . TYR A 1 91 ? 5.293 -4.477 -10.335 1.00 92.19 91 TYR A CA 1
ATOM 706 C C . TYR A 1 91 ? 4.695 -3.192 -10.917 1.00 92.19 91 TYR A C 1
ATOM 708 O O . TYR A 1 91 ? 5.371 -2.175 -10.957 1.00 92.19 91 TYR A O 1
ATOM 716 N N . GLN A 1 92 ? 3.441 -3.216 -11.375 1.00 92.88 92 GLN A N 1
ATOM 717 C CA . GLN A 1 92 ? 2.739 -2.014 -11.832 1.00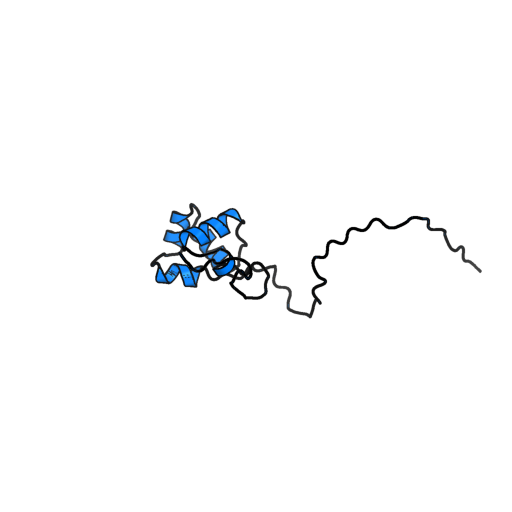 92.88 92 GLN A CA 1
ATOM 718 C C . GLN A 1 92 ? 2.129 -1.228 -10.666 1.00 92.88 92 GLN A C 1
ATOM 720 O O . GLN A 1 92 ? 1.858 -0.036 -10.803 1.00 92.88 92 GLN A O 1
ATOM 725 N N . VAL A 1 93 ? 1.928 -1.883 -9.518 1.00 95.25 93 VAL A N 1
ATOM 726 C CA . VAL A 1 93 ? 1.294 -1.290 -8.336 1.00 95.25 93 VAL A CA 1
ATOM 727 C C . VAL A 1 93 ? 2.317 -0.779 -7.333 1.00 95.25 93 VAL A C 1
ATOM 729 O O . VAL A 1 93 ? 2.068 0.265 -6.744 1.00 95.25 93 VAL A O 1
ATOM 732 N N . PHE A 1 94 ? 3.434 -1.475 -7.120 1.00 94.94 94 PHE A N 1
ATOM 733 C CA . PHE A 1 94 ? 4.417 -1.147 -6.083 1.00 94.94 94 PHE A CA 1
ATOM 734 C C . PHE A 1 94 ? 5.811 -0.904 -6.665 1.00 94.94 94 PHE A C 1
ATOM 736 O O . PHE A 1 94 ? 6.259 -1.634 -7.548 1.00 94.94 94 PHE A O 1
ATOM 743 N N . ASP A 1 95 ? 6.511 0.085 -6.113 1.00 93.00 95 ASP A N 1
ATOM 744 C CA . ASP A 1 95 ? 7.899 0.420 -6.438 1.00 93.00 95 ASP A CA 1
ATOM 745 C C . ASP A 1 95 ? 8.865 -0.490 -5.662 1.00 93.00 95 ASP A C 1
ATOM 747 O O . ASP A 1 95 ? 9.440 -0.108 -4.645 1.00 93.00 95 ASP A O 1
ATOM 751 N N . LEU A 1 96 ? 8.967 -1.749 -6.096 1.00 89.94 96 LEU A N 1
ATOM 752 C CA . LEU A 1 96 ? 9.686 -2.800 -5.364 1.00 89.94 96 LEU A CA 1
ATOM 753 C C . LEU A 1 96 ? 11.215 -2.621 -5.348 1.00 89.94 96 LEU A C 1
ATOM 755 O O . LEU A 1 96 ? 11.877 -3.242 -4.519 1.00 89.94 96 LEU A O 1
ATOM 759 N N . ASP A 1 97 ? 11.773 -1.814 -6.254 1.00 87.25 97 ASP A N 1
ATOM 760 C CA . ASP A 1 97 ? 13.212 -1.537 -6.352 1.00 87.25 97 ASP A CA 1
ATOM 761 C C . ASP A 1 97 ? 13.587 -0.084 -6.000 1.00 87.25 97 ASP A C 1
ATOM 763 O O . ASP A 1 97 ? 14.770 0.264 -6.016 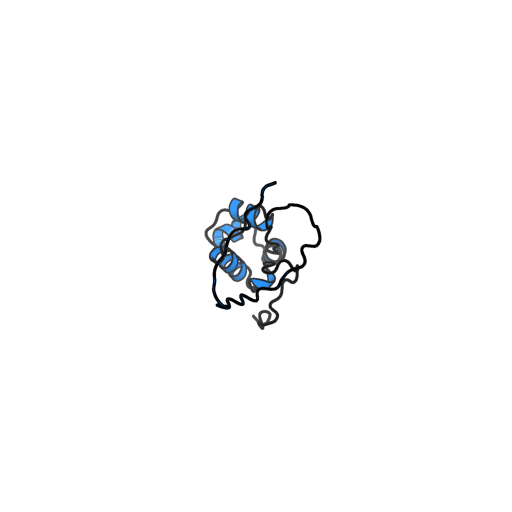1.00 87.25 97 ASP A O 1
ATOM 767 N N . GLY A 1 98 ? 12.602 0.751 -5.647 1.00 86.62 98 GLY A N 1
ATOM 768 C CA . GLY A 1 98 ? 12.799 2.152 -5.268 1.00 86.62 98 GLY A CA 1
ATOM 769 C C . GLY A 1 98 ? 13.203 3.056 -6.434 1.00 86.62 98 GLY A C 1
ATOM 770 O O . GLY A 1 98 ? 13.712 4.158 -6.211 1.00 86.62 98 GLY A O 1
ATOM 771 N N . THR A 1 99 ? 13.054 2.592 -7.677 1.00 87.19 99 THR A N 1
ATOM 772 C CA . THR A 1 99 ? 13.436 3.360 -8.868 1.00 87.19 99 THR A CA 1
ATOM 773 C C . THR A 1 99 ? 12.303 4.240 -9.392 1.00 87.19 99 THR A C 1
ATOM 775 O O . THR A 1 99 ? 12.530 5.058 -10.286 1.00 87.19 99 THR A O 1
ATOM 778 N N . GLY A 1 100 ? 11.080 4.057 -8.884 1.00 85.69 100 GLY A N 1
ATOM 779 C CA . GLY A 1 100 ? 9.860 4.663 -9.413 1.00 85.69 100 GLY A CA 1
ATOM 780 C C . GLY A 1 100 ? 9.409 4.060 -10.748 1.00 85.69 100 GLY A C 1
ATOM 781 O O . GLY A 1 100 ? 8.447 4.543 -11.349 1.00 85.69 100 GLY A O 1
ATOM 782 N N . ASN A 1 101 ? 10.083 3.013 -11.236 1.00 84.31 101 ASN A N 1
ATOM 783 C CA . ASN A 1 101 ? 9.719 2.334 -12.471 1.00 84.31 101 ASN A CA 1
ATOM 784 C C . ASN A 1 101 ? 8.738 1.199 -12.162 1.00 84.31 101 ASN A C 1
ATOM 786 O O . ASN A 1 101 ? 9.129 0.065 -11.913 1.00 84.31 101 ASN A O 1
ATOM 790 N N . TYR A 1 102 ? 7.442 1.496 -12.240 1.00 88.19 102 TYR A N 1
ATOM 791 C CA . TYR A 1 102 ? 6.348 0.544 -12.017 1.00 88.19 102 TYR A CA 1
ATOM 792 C C . TYR A 1 102 ? 6.171 -0.452 -13.180 1.00 88.19 102 TYR A C 1
ATOM 794 O O . TYR A 1 102 ? 5.134 -0.495 -13.848 1.00 88.19 102 TYR A O 1
ATOM 802 N N . ARG A 1 103 ? 7.216 -1.221 -13.486 1.00 83.38 103 ARG A N 1
ATOM 803 C CA . ARG A 1 103 ? 7.235 -2.206 -14.571 1.00 83.38 103 ARG A CA 1
ATOM 804 C C . ARG A 1 103 ? 8.157 -3.365 -14.231 1.00 83.38 103 ARG A C 1
ATOM 806 O O . ARG A 1 103 ? 9.207 -3.184 -13.628 1.00 83.38 103 ARG A O 1
ATOM 813 N N . CYS A 1 104 ? 7.798 -4.555 -14.694 1.00 78.12 104 CYS A N 1
ATOM 814 C CA . CYS A 1 104 ? 8.726 -5.675 -14.696 1.00 78.12 104 CYS A CA 1
ATOM 815 C C . CYS A 1 104 ? 9.492 -5.682 -16.023 1.00 78.12 104 CYS A C 1
ATOM 817 O O . CYS A 1 104 ? 8.872 -5.727 -17.081 1.00 78.12 104 CYS A O 1
ATOM 819 N N . LEU A 1 105 ? 10.826 -5.663 -15.980 1.00 71.00 105 LEU A N 1
ATOM 820 C CA . LEU A 1 105 ? 11.662 -5.784 -17.186 1.00 71.00 105 LEU A CA 1
ATOM 821 C C . LEU A 1 105 ? 11.696 -7.217 -17.745 1.00 71.00 105 LEU A C 1
ATOM 823 O O . LEU A 1 105 ? 12.116 -7.418 -18.878 1.00 71.00 105 LEU A O 1
ATOM 827 N N . ASN A 1 106 ? 11.237 -8.193 -16.955 1.00 73.12 106 ASN A N 1
ATOM 828 C CA . ASN A 1 106 ? 11.326 -9.620 -17.263 1.00 73.12 106 ASN A CA 1
ATOM 829 C C . ASN A 1 106 ? 9.956 -10.312 -17.399 1.00 73.12 106 ASN A C 1
ATOM 831 O O . ASN A 1 106 ? 9.921 -11.521 -17.611 1.00 73.12 106 ASN A O 1
ATOM 835 N N . CYS A 1 107 ? 8.832 -9.589 -17.282 1.00 66.88 107 CYS A N 1
ATOM 836 C CA . CYS A 1 107 ? 7.494 -10.184 -17.372 1.00 66.88 107 CYS A CA 1
ATOM 837 C C . CYS A 1 107 ? 6.593 -9.444 -18.366 1.00 66.88 107 CYS A C 1
ATOM 839 O O . CYS A 1 107 ? 6.524 -8.216 -18.370 1.00 66.88 107 CYS A O 1
ATOM 841 N N . ASN A 1 108 ? 5.814 -10.207 -19.138 1.00 66.31 108 ASN A N 1
ATOM 842 C CA . ASN A 1 108 ? 4.870 -9.708 -20.144 1.00 66.31 108 ASN A CA 1
ATOM 843 C C . ASN A 1 108 ? 3.511 -9.298 -19.531 1.00 66.31 108 ASN A C 1
ATOM 845 O O . ASN A 1 108 ? 2.444 -9.604 -20.058 1.00 66.31 108 ASN A O 1
ATOM 849 N N . CYS A 1 109 ? 3.548 -8.649 -18.368 1.00 62.72 109 CYS A N 1
ATOM 850 C CA . CYS A 1 109 ? 2.416 -8.413 -17.467 1.00 62.72 109 CYS A CA 1
ATOM 851 C C . CYS A 1 109 ? 1.343 -7.410 -17.955 1.00 62.72 109 CYS A C 1
ATOM 853 O O . CYS A 1 109 ? 0.599 -6.879 -17.138 1.00 62.72 109 CYS A O 1
ATOM 855 N N . GLY A 1 110 ? 1.260 -7.139 -19.259 1.00 55.56 110 GLY A N 1
ATOM 856 C CA . GLY A 1 110 ? 0.311 -6.198 -19.867 1.00 55.56 110 GLY A CA 1
ATOM 857 C C . GLY A 1 110 ? -0.736 -6.827 -20.793 1.00 55.56 110 GLY A C 1
ATOM 858 O O . GLY A 1 110 ? -1.446 -6.078 -21.450 1.00 55.56 110 GLY A O 1
ATOM 859 N N . ASN A 1 111 ? -0.819 -8.161 -20.870 1.00 52.00 111 ASN A N 1
ATOM 860 C CA . ASN A 1 111 ? -1.697 -8.885 -21.804 1.00 52.00 111 ASN A CA 1
ATOM 861 C C . ASN A 1 111 ? -2.777 -9.713 -21.079 1.00 52.00 111 ASN A C 1
ATOM 863 O O . ASN A 1 111 ? -2.849 -10.925 -21.286 1.00 52.00 111 ASN A O 1
ATOM 867 N N . ILE A 1 112 ? -3.560 -9.096 -20.191 1.00 49.06 112 ILE A N 1
ATOM 868 C CA . ILE A 1 112 ? -4.764 -9.721 -19.608 1.00 49.06 112 ILE A CA 1
ATOM 869 C C . ILE A 1 112 ? -5.986 -8.967 -20.110 1.00 49.06 112 ILE A C 1
ATOM 871 O O . ILE A 1 112 ? -5.959 -7.719 -20.019 1.00 49.06 112 ILE A O 1
#

pLDDT: mean 76.01, std 25.99, range [30.44, 98.75]

Sequence (112 aa):
MKKMKKLKSDKKVLTNKNNYGKLKLTKMKNAGDFLGNRIEEYRKPLGLSQHRLGKKIGISRISINKIETGKTTPTLKIANDIANALGVCIYQVFDLDGTGNYRCLNCNCGNI

InterPro domains:
  IPR001387 Cro/C1-type, helix-turn-helix domain [PF01381] (39-88)
  IPR001387 Cro/C1-type, helix-turn-helix domain [PS50943] (39-94)
  IPR001387 Cro/C1-type, helix-turn-helix domain [SM00530] (38-93)
  IPR001387 Cro/C1-type, helix-turn-helix domain [cd00093] (36-88)
  IPR010982 Lambda repressor-like, DNA-binding domain superfamily [G3DSA:1.10.260.40] (34-97)
  IPR010982 Lambda repressor-like, DNA-binding domain superfamily [SSF47413] (33-98)